Protein AF-A0A5K0WNR9-F1 (afdb_monomer_lite)

Structure (mmCIF, N/CA/C/O backbone):
data_AF-A0A5K0WNR9-F1
#
_entry.id   AF-A0A5K0WNR9-F1
#
loop_
_atom_site.group_PDB
_atom_site.id
_atom_site.type_symbol
_atom_site.label_atom_id
_atom_site.label_alt_id
_atom_site.label_comp_id
_atom_site.label_asym_id
_atom_site.label_entity_id
_atom_site.label_seq_id
_atom_site.pdbx_PDB_ins_code
_atom_site.Cartn_x
_atom_site.Cartn_y
_atom_site.Cartn_z
_atom_site.occupancy
_atom_site.B_iso_or_equiv
_atom_site.auth_seq_id
_atom_site.auth_comp_id
_atom_site.auth_asym_id
_atom_site.auth_atom_id
_atom_site.pdbx_PDB_model_num
ATOM 1 N N . ARG A 1 1 ? -18.579 16.980 16.673 1.00 45.66 1 ARG A N 1
ATOM 2 C CA . ARG A 1 1 ? -18.579 16.533 15.260 1.00 45.66 1 ARG A CA 1
ATOM 3 C C . ARG A 1 1 ? -17.937 15.155 15.305 1.00 45.66 1 ARG A C 1
ATOM 5 O O . ARG A 1 1 ? -16.778 15.107 15.679 1.00 45.66 1 ARG A O 1
ATOM 12 N N . ASN A 1 2 ? -18.687 14.064 15.131 1.00 56.12 2 ASN A N 1
ATOM 13 C CA . ASN A 1 2 ? -18.060 12.739 15.085 1.00 56.12 2 ASN A CA 1
ATOM 14 C C . ASN A 1 2 ? -17.195 12.715 13.827 1.00 56.12 2 ASN A C 1
ATOM 16 O O . ASN A 1 2 ? -17.729 12.880 12.731 1.00 56.12 2 ASN A O 1
ATOM 20 N N . GLU A 1 3 ? -15.880 12.623 13.994 1.00 70.94 3 GLU A N 1
ATOM 21 C CA . GLU A 1 3 ? -14.961 12.392 12.885 1.00 70.94 3 GLU A CA 1
ATOM 22 C C . GLU A 1 3 ? -15.264 10.993 12.353 1.00 70.94 3 GLU A C 1
ATOM 24 O O . GLU A 1 3 ? -14.966 9.986 12.992 1.00 70.94 3 GLU A O 1
ATOM 29 N N . GLN A 1 4 ? -15.987 10.933 11.236 1.00 84.12 4 GLN A N 1
ATOM 30 C CA . GLN A 1 4 ? -16.167 9.685 10.515 1.00 84.12 4 GLN A CA 1
ATOM 31 C C . GLN A 1 4 ? -14.814 9.322 9.924 1.00 84.12 4 GLN A C 1
ATOM 33 O O . GLN A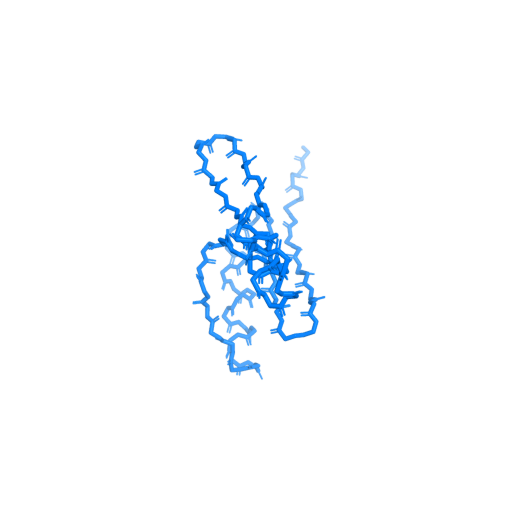 1 4 ? -14.351 9.994 9.004 1.00 84.12 4 GLN A O 1
ATOM 38 N N . LYS A 1 5 ? -14.195 8.283 10.478 1.00 89.62 5 LYS A N 1
ATOM 39 C CA . LYS A 1 5 ? -13.006 7.695 9.887 1.00 89.62 5 LYS A CA 1
ATOM 40 C C . LYS A 1 5 ? -13.371 6.988 8.580 1.00 89.62 5 LYS A C 1
ATOM 42 O O . LYS A 1 5 ? -14.479 6.468 8.422 1.00 89.62 5 LYS A O 1
ATOM 47 N N . VAL A 1 6 ? -12.442 6.973 7.641 1.00 91.44 6 VAL A N 1
ATOM 48 C CA . VAL A 1 6 ? -12.568 6.447 6.289 1.00 91.44 6 VAL A CA 1
ATOM 49 C C . VAL A 1 6 ? -11.437 5.458 6.027 1.00 91.44 6 VAL A C 1
ATOM 51 O O . VAL A 1 6 ? -10.256 5.754 6.198 1.00 91.44 6 VAL A O 1
ATOM 54 N N . THR A 1 7 ? -11.811 4.285 5.522 1.00 93.38 7 THR A N 1
ATOM 55 C CA . THR A 1 7 ? -10.882 3.314 4.939 1.00 93.38 7 THR A CA 1
ATOM 56 C C . THR A 1 7 ? -11.160 3.202 3.445 1.00 93.38 7 THR A C 1
ATOM 58 O O . THR A 1 7 ? -12.309 3.103 3.021 1.00 93.38 7 THR A O 1
ATOM 61 N N . ILE A 1 8 ? -10.102 3.241 2.642 1.00 93.38 8 ILE A N 1
ATOM 62 C CA . ILE A 1 8 ? -10.123 3.225 1.182 1.00 93.38 8 ILE A CA 1
ATOM 63 C C . ILE A 1 8 ? -9.340 2.001 0.708 1.00 93.38 8 ILE A C 1
ATOM 65 O O . ILE A 1 8 ? -8.191 1.792 1.104 1.00 93.38 8 ILE A O 1
ATOM 69 N N . LEU A 1 9 ? -9.957 1.227 -0.180 1.00 92.81 9 LEU A N 1
ATOM 70 C CA . LEU A 1 9 ? -9.322 0.149 -0.927 1.00 92.81 9 LEU A CA 1
ATOM 71 C C . LEU A 1 9 ? -9.243 0.556 -2.401 1.00 92.81 9 LEU A C 1
ATOM 73 O O . LEU A 1 9 ? -10.268 0.808 -3.032 1.00 92.81 9 LEU A O 1
ATOM 77 N N . LEU A 1 10 ? -8.031 0.609 -2.944 1.00 91.81 10 LEU A N 1
ATOM 78 C CA . LEU A 1 10 ? -7.774 0.756 -4.373 1.00 91.81 10 LEU A CA 1
ATOM 79 C C . LEU A 1 10 ? -7.343 -0.596 -4.934 1.00 91.81 10 LEU A C 1
ATOM 81 O O . LEU A 1 10 ? -6.501 -1.269 -4.343 1.00 91.81 10 LEU A O 1
ATOM 85 N N . VAL A 1 11 ? -7.904 -0.974 -6.079 1.00 90.62 11 VAL A N 1
ATOM 86 C CA . VAL A 1 11 ? -7.598 -2.233 -6.766 1.00 90.62 11 VAL A CA 1
ATOM 87 C C . VAL A 1 11 ? -7.121 -1.909 -8.173 1.00 90.62 11 VAL A C 1
ATOM 89 O O . VAL A 1 11 ? -7.795 -1.178 -8.902 1.00 90.62 11 VAL A O 1
ATOM 92 N N . TYR A 1 12 ? -5.962 -2.440 -8.546 1.00 88.88 12 TYR A N 1
ATOM 93 C CA . TYR A 1 12 ? -5.392 -2.328 -9.880 1.00 88.88 12 TYR A CA 1
ATOM 94 C C . TYR A 1 12 ? -4.846 -3.684 -10.321 1.00 88.88 12 TYR A C 1
ATOM 96 O O . TYR A 1 12 ? -3.776 -4.091 -9.886 1.00 88.88 12 TYR A O 1
ATOM 104 N N . VAL A 1 13 ? -5.574 -4.361 -11.213 1.00 88.62 13 VAL A N 1
ATOM 105 C CA . VAL A 1 13 ? -5.241 -5.717 -11.685 1.00 88.62 13 VAL A CA 1
ATOM 106 C C . VAL A 1 13 ? -4.959 -6.641 -10.488 1.00 88.62 13 VAL A C 1
ATOM 108 O O . VAL A 1 13 ? -5.887 -6.902 -9.725 1.00 88.62 13 VAL A O 1
ATOM 111 N N . ASP A 1 14 ? -3.709 -7.070 -10.294 1.00 87.31 14 ASP A N 1
ATOM 112 C CA . ASP A 1 14 ? -3.283 -7.979 -9.224 1.00 87.31 14 ASP A CA 1
ATOM 113 C C . ASP A 1 14 ? -2.846 -7.246 -7.937 1.00 87.31 14 ASP A C 1
ATOM 115 O O . ASP A 1 14 ? -2.637 -7.875 -6.900 1.00 87.31 14 ASP A O 1
ATOM 119 N N . ASP A 1 15 ? -2.725 -5.914 -7.974 1.00 87.56 15 ASP A N 1
ATOM 120 C CA . ASP A 1 15 ? -2.279 -5.093 -6.849 1.00 87.56 15 ASP A CA 1
ATOM 121 C C . ASP A 1 15 ? -3.460 -4.468 -6.088 1.00 87.56 15 ASP A C 1
ATOM 123 O O . ASP A 1 15 ? -4.356 -3.835 -6.658 1.00 87.56 15 ASP A O 1
ATOM 127 N N . MET A 1 16 ? -3.424 -4.567 -4.757 1.00 89.88 16 MET A N 1
ATOM 128 C CA . MET A 1 16 ? -4.397 -3.941 -3.857 1.00 89.88 16 MET A CA 1
ATOM 129 C C . MET A 1 16 ? -3.698 -2.993 -2.882 1.00 89.88 16 MET A C 1
ATOM 131 O O . MET A 1 16 ? -2.747 -3.368 -2.193 1.00 89.88 16 MET A O 1
ATOM 135 N N . ILE A 1 17 ? -4.195 -1.761 -2.778 1.00 91.25 17 ILE A N 1
ATOM 136 C CA . ILE A 1 17 ? -3.686 -0.742 -1.855 1.00 91.25 17 ILE A CA 1
ATOM 137 C C . ILE A 1 17 ? -4.782 -0.389 -0.857 1.00 91.25 17 ILE A C 1
ATOM 139 O O . ILE A 1 17 ? -5.855 0.072 -1.234 1.00 91.25 17 ILE A O 1
ATOM 143 N N . VAL A 1 18 ? -4.479 -0.542 0.430 1.00 92.44 18 VAL A N 1
ATOM 144 C CA . VAL A 1 18 ? -5.359 -0.126 1.527 1.00 92.44 18 VAL A CA 1
ATOM 145 C C . VAL A 1 18 ? -4.771 1.111 2.206 1.00 92.44 18 VAL A C 1
ATOM 147 O O . VAL A 1 18 ? -3.593 1.120 2.570 1.00 92.44 18 VAL A O 1
ATOM 150 N N . THR A 1 19 ? -5.579 2.156 2.379 1.00 92.00 19 THR A N 1
ATOM 151 C CA . THR A 1 19 ? -5.201 3.414 3.045 1.00 92.00 19 THR A CA 1
ATOM 152 C C . THR A 1 19 ? -6.398 4.009 3.788 1.00 92.00 19 THR A C 1
ATOM 154 O O . THR A 1 19 ? -7.533 3.638 3.522 1.00 92.00 19 THR A O 1
ATOM 157 N N . GLY A 1 20 ? -6.175 4.939 4.711 1.00 92.00 20 GLY A N 1
ATOM 158 C CA . GLY A 1 20 ? -7.245 5.550 5.502 1.00 92.00 20 GLY A CA 1
ATOM 159 C C . GLY A 1 20 ? -6.716 6.168 6.789 1.00 92.00 20 GLY A C 1
ATOM 160 O O . GLY A 1 20 ? -5.513 6.115 7.050 1.00 92.00 20 GLY A O 1
ATOM 161 N N . ASP A 1 21 ? -7.614 6.744 7.579 1.00 92.62 21 ASP A N 1
ATOM 162 C CA . ASP A 1 21 ? -7.347 7.280 8.921 1.00 92.62 21 ASP A CA 1
ATOM 163 C C . ASP A 1 21 ? -7.836 6.341 10.048 1.00 92.62 21 ASP A C 1
ATOM 165 O O . ASP A 1 21 ? -7.615 6.624 11.227 1.00 92.62 21 ASP A O 1
ATOM 169 N N . ASP A 1 22 ? -8.441 5.195 9.704 1.00 93.69 22 ASP A N 1
ATOM 170 C CA . ASP A 1 22 ? -8.787 4.127 10.649 1.00 93.69 22 ASP A CA 1
ATOM 171 C C . ASP A 1 22 ? -7.804 2.952 10.592 1.00 93.69 22 ASP A C 1
ATOM 173 O O . ASP A 1 22 ? -7.987 1.998 9.837 1.00 93.69 22 ASP A O 1
ATOM 177 N N . GLU A 1 23 ? -6.738 3.002 11.394 1.00 90.94 23 GLU A N 1
ATOM 178 C CA . GLU A 1 23 ? -5.717 1.944 11.399 1.00 90.94 23 GLU A CA 1
ATOM 179 C C . GLU A 1 23 ? -6.283 0.561 11.767 1.00 90.94 23 GLU A C 1
ATOM 181 O O . GLU A 1 23 ? -5.875 -0.442 11.176 1.00 90.94 23 GLU A O 1
ATOM 186 N N . ASP A 1 24 ? -7.252 0.499 12.685 1.00 92.94 24 ASP A N 1
ATOM 187 C CA . ASP A 1 24 ? -7.871 -0.760 13.112 1.00 92.94 24 ASP A CA 1
ATOM 188 C C . ASP A 1 24 ? -8.651 -1.418 11.964 1.00 92.94 24 ASP A C 1
ATOM 190 O O . ASP A 1 24 ? -8.498 -2.618 11.698 1.00 92.94 24 ASP A O 1
ATOM 194 N N . GLU A 1 25 ? -9.445 -0.628 11.235 1.00 92.88 25 GLU A N 1
ATOM 195 C CA . GLU A 1 25 ? -10.225 -1.125 10.101 1.00 92.88 25 GLU A CA 1
ATOM 196 C C . GLU A 1 25 ? -9.320 -1.463 8.907 1.00 92.88 25 GLU A C 1
ATOM 198 O O . GLU A 1 25 ? -9.552 -2.470 8.239 1.00 92.88 25 GLU A O 1
ATOM 203 N N . ILE A 1 26 ? -8.218 -0.728 8.693 1.00 92.62 26 ILE A N 1
ATOM 204 C CA . ILE A 1 26 ? -7.181 -1.090 7.710 1.00 92.62 26 ILE A CA 1
ATOM 205 C C . ILE A 1 26 ? -6.587 -2.466 8.028 1.00 92.62 26 ILE A C 1
ATOM 207 O O . ILE A 1 26 ? -6.482 -3.314 7.138 1.00 92.62 26 ILE A O 1
ATOM 211 N N . VAL A 1 27 ? -6.194 -2.715 9.283 1.00 92.31 27 VAL A N 1
ATOM 212 C CA . VAL A 1 27 ? -5.605 -4.001 9.699 1.00 92.31 27 VAL A CA 1
ATOM 213 C C . VAL A 1 27 ? -6.612 -5.137 9.540 1.00 92.31 27 VAL A C 1
ATOM 215 O O . VAL A 1 27 ? -6.261 -6.219 9.061 1.00 92.31 27 VAL A O 1
ATOM 218 N N . LYS A 1 28 ? -7.866 -4.906 9.923 1.00 93.06 28 LYS A N 1
ATOM 219 C CA . LYS A 1 28 ? -8.944 -5.884 9.775 1.00 93.06 28 LYS A CA 1
ATOM 220 C C . LYS A 1 28 ? -9.233 -6.187 8.304 1.00 93.06 28 LYS A C 1
ATOM 222 O O . LYS A 1 28 ? -9.298 -7.359 7.941 1.00 93.06 28 LYS A O 1
ATOM 227 N N . LEU A 1 29 ? -9.332 -5.163 7.456 1.00 92.62 29 LEU A N 1
ATOM 228 C CA . LEU A 1 29 ? -9.563 -5.319 6.022 1.00 92.62 29 LEU A CA 1
ATOM 229 C C . LEU A 1 29 ? -8.414 -6.079 5.353 1.00 92.62 29 LEU A C 1
ATOM 231 O O . LEU A 1 29 ? -8.667 -7.026 4.615 1.00 92.62 29 LEU A O 1
ATOM 235 N N . LYS A 1 30 ? -7.156 -5.748 5.675 1.00 91.12 30 LYS A N 1
ATOM 236 C CA . LYS A 1 30 ? -5.983 -6.497 5.196 1.00 91.12 30 LYS A CA 1
ATOM 237 C C . LYS A 1 30 ? -6.052 -7.983 5.554 1.00 91.12 30 LYS A C 1
ATOM 239 O O . LYS A 1 30 ? -5.767 -8.818 4.703 1.00 91.12 30 LYS A O 1
ATOM 244 N N . LYS A 1 31 ? -6.442 -8.325 6.789 1.00 91.44 31 LYS A N 1
ATOM 245 C CA . LYS A 1 31 ? -6.582 -9.727 7.224 1.00 91.44 31 LYS A CA 1
ATOM 246 C C . LYS A 1 31 ? -7.678 -10.464 6.461 1.00 91.44 31 LYS A C 1
ATOM 248 O O . LYS A 1 31 ? -7.456 -11.595 6.052 1.00 91.44 31 LYS A O 1
ATOM 253 N N . LEU A 1 32 ? -8.836 -9.831 6.270 1.00 91.88 32 LEU A N 1
ATOM 254 C CA . LEU A 1 32 ? -9.940 -10.420 5.507 1.00 91.88 32 LEU A CA 1
ATOM 255 C C . LEU A 1 32 ? -9.527 -10.688 4.057 1.00 91.88 32 LEU A C 1
ATOM 257 O O . LEU A 1 32 ? -9.735 -11.783 3.548 1.00 91.88 32 LEU A O 1
ATOM 261 N N . LEU A 1 33 ? -8.872 -9.713 3.430 1.00 91.00 33 LEU A N 1
ATOM 262 C CA . LEU A 1 33 ? -8.362 -9.838 2.070 1.00 91.00 33 LEU A CA 1
ATOM 263 C C . LEU A 1 33 ? -7.309 -10.952 1.951 1.00 91.00 33 LEU A C 1
ATOM 265 O O . LEU A 1 33 ? -7.371 -11.745 1.017 1.00 91.00 33 LEU A O 1
ATOM 269 N N . ALA A 1 34 ? 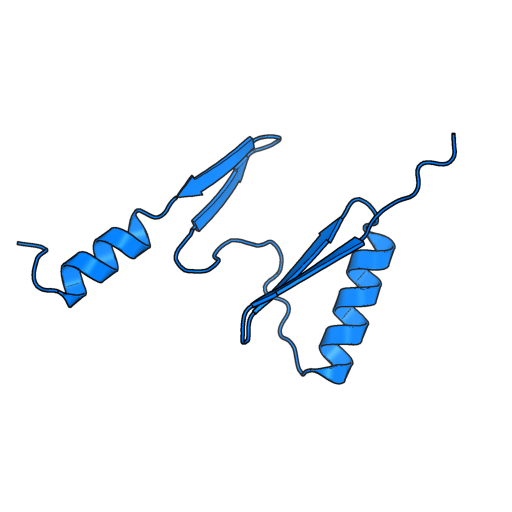-6.386 -11.061 2.910 1.00 89.19 34 ALA A N 1
ATOM 270 C CA . ALA A 1 34 ? -5.375 -12.121 2.923 1.00 89.19 34 ALA A CA 1
ATOM 271 C C . ALA A 1 34 ? -5.973 -13.534 3.032 1.00 89.19 34 ALA A C 1
ATOM 273 O O . ALA A 1 34 ? -5.407 -14.469 2.477 1.00 89.19 34 ALA A O 1
ATOM 274 N N . ILE A 1 35 ? -7.108 -13.690 3.723 1.00 89.56 35 ILE A N 1
ATOM 275 C CA . ILE A 1 35 ? -7.803 -14.979 3.849 1.00 89.56 35 ILE A CA 1
ATOM 276 C C . ILE A 1 35 ? -8.507 -15.357 2.540 1.00 89.56 35 ILE A C 1
ATOM 278 O O . ILE A 1 35 ? -8.436 -16.511 2.131 1.00 89.56 35 ILE A O 1
ATOM 282 N N . GLU A 1 36 ? -9.178 -14.403 1.893 1.00 89.62 36 GLU A N 1
ATOM 283 C CA . GLU A 1 36 ? -9.997 -14.672 0.701 1.00 89.62 36 GLU A CA 1
ATOM 284 C C . GLU A 1 36 ? -9.181 -14.775 -0.598 1.00 89.62 36 GLU A C 1
ATOM 286 O O . GLU A 1 36 ? -9.521 -15.563 -1.477 1.00 89.62 36 GLU A O 1
ATOM 291 N N . PHE A 1 37 ? -8.106 -13.991 -0.737 1.00 84.94 37 PHE A N 1
ATOM 292 C CA . PHE A 1 37 ? -7.409 -13.803 -2.018 1.00 84.94 37 PHE A CA 1
ATOM 293 C C . PHE A 1 37 ? -5.949 -14.287 -2.031 1.00 84.94 37 PHE A C 1
ATOM 295 O O . PHE A 1 37 ? -5.227 -13.971 -2.971 1.00 84.94 37 PHE A O 1
ATOM 302 N N . ASP A 1 38 ? -5.502 -15.027 -1.006 1.00 82.88 38 ASP A N 1
ATOM 303 C CA . ASP A 1 38 ? -4.096 -15.458 -0.833 1.00 82.88 38 ASP A CA 1
ATOM 304 C C . ASP A 1 38 ? -3.098 -14.298 -1.045 1.00 82.88 38 ASP A C 1
ATOM 306 O O . ASP A 1 38 ? -2.082 -14.390 -1.739 1.00 82.88 38 ASP A O 1
ATOM 310 N N . LEU A 1 39 ? -3.440 -13.133 -0.485 1.00 84.62 39 LEU A N 1
ATOM 311 C CA . LEU A 1 39 ? -2.664 -11.911 -0.666 1.00 84.62 39 LEU A CA 1
ATOM 312 C C . LEU A 1 39 ? -1.441 -11.897 0.243 1.00 84.62 39 LEU A C 1
ATOM 314 O O . LEU A 1 39 ? -1.518 -12.083 1.460 1.00 84.62 39 LEU A O 1
ATOM 318 N N . LYS A 1 40 ? -0.304 -11.534 -0.345 1.00 86.12 40 LYS A N 1
ATOM 319 C CA . LYS A 1 40 ? 0.921 -11.242 0.393 1.00 86.12 40 LYS A CA 1
ATOM 320 C C . LYS A 1 40 ? 0.939 -9.778 0.826 1.00 86.12 40 LYS A C 1
ATOM 322 O O . LYS A 1 40 ? 0.980 -8.884 -0.016 1.00 86.12 40 LYS A O 1
ATOM 327 N N . ASP A 1 41 ? 0.993 -9.515 2.133 1.00 85.94 41 ASP A N 1
ATOM 328 C CA . ASP A 1 41 ? 1.205 -8.146 2.621 1.00 85.94 41 ASP A CA 1
ATOM 329 C C . ASP A 1 41 ? 2.640 -7.697 2.311 1.00 85.94 41 ASP A C 1
ATOM 331 O O . ASP A 1 41 ? 3.618 -8.221 2.851 1.00 85.94 41 ASP A O 1
ATOM 335 N N . LEU A 1 42 ? 2.764 -6.706 1.429 1.00 87.19 42 LEU A N 1
ATOM 336 C CA . LEU A 1 42 ? 4.038 -6.074 1.075 1.00 87.19 42 LEU A CA 1
ATOM 337 C C . LEU A 1 42 ? 4.433 -4.962 2.066 1.00 87.19 42 LEU A C 1
ATOM 339 O O . LEU A 1 42 ? 5.517 -4.379 1.961 1.00 87.19 42 LEU A O 1
ATOM 343 N N . GLY A 1 43 ? 3.580 -4.673 3.053 1.00 88.50 43 GLY A N 1
ATOM 344 C CA . GLY A 1 43 ? 3.801 -3.658 4.072 1.00 88.50 43 GLY A CA 1
ATOM 345 C C . GLY A 1 43 ? 3.448 -2.256 3.580 1.00 88.50 43 GLY A C 1
ATOM 346 O O . GLY A 1 43 ? 2.396 -2.028 2.982 1.00 88.50 43 GLY A O 1
ATOM 347 N N . LYS A 1 44 ? 4.300 -1.271 3.891 1.00 88.50 44 LYS A N 1
ATOM 348 C CA . LYS A 1 44 ? 4.105 0.107 3.414 1.00 88.50 44 LYS A CA 1
ATOM 349 C C . LYS A 1 44 ? 4.355 0.171 1.908 1.00 88.50 44 LYS A C 1
ATOM 351 O O . LYS A 1 44 ? 5.365 -0.343 1.437 1.00 88.50 44 LYS A O 1
ATOM 356 N N . LEU A 1 45 ? 3.474 0.868 1.190 1.00 88.69 45 LEU A N 1
ATOM 357 C CA . LEU A 1 45 ? 3.593 1.084 -0.250 1.00 88.69 45 LEU A CA 1
ATOM 358 C C . LEU A 1 45 ? 4.923 1.782 -0.582 1.00 88.69 45 LEU A C 1
ATOM 360 O O . LEU A 1 45 ? 5.128 2.933 -0.189 1.00 88.69 45 LEU A O 1
ATOM 364 N N . LYS A 1 46 ? 5.809 1.055 -1.271 1.00 89.38 46 LYS A N 1
ATOM 365 C CA . LYS A 1 46 ? 7.127 1.522 -1.736 1.00 89.38 46 LYS A CA 1
ATOM 366 C C . LYS A 1 46 ? 7.216 1.627 -3.255 1.00 89.38 46 LYS A C 1
ATOM 368 O O . LYS A 1 46 ? 7.994 2.432 -3.742 1.00 89.38 46 LYS A O 1
ATOM 373 N N . TYR A 1 47 ? 6.452 0.812 -3.976 1.00 87.94 47 TYR A N 1
ATOM 374 C CA . TYR A 1 47 ? 6.445 0.760 -5.433 1.00 87.94 47 TYR A CA 1
ATOM 375 C C . TYR A 1 47 ? 5.014 0.546 -5.921 1.00 87.94 47 TYR A C 1
ATOM 377 O O . TYR A 1 47 ? 4.303 -0.274 -5.340 1.00 87.94 47 TYR A O 1
ATOM 385 N N . PHE A 1 48 ? 4.598 1.269 -6.960 1.00 86.81 48 PHE A N 1
ATOM 386 C CA . PHE A 1 48 ? 3.317 1.062 -7.640 1.00 86.81 48 PHE A CA 1
ATOM 387 C C . PHE A 1 48 ? 3.400 1.531 -9.098 1.00 86.81 48 PHE A C 1
ATOM 389 O O . PHE A 1 48 ? 3.722 2.689 -9.336 1.00 86.81 48 PHE A O 1
ATOM 396 N N . ILE A 1 49 ? 3.134 0.652 -10.073 1.00 85.06 49 ILE A N 1
ATOM 397 C CA . ILE A 1 49 ? 3.151 0.964 -11.524 1.00 85.06 49 ILE A CA 1
ATOM 398 C C . ILE A 1 49 ? 4.437 1.713 -11.952 1.00 85.06 49 ILE A C 1
ATOM 400 O O . ILE A 1 49 ? 4.401 2.756 -12.599 1.00 85.06 49 ILE A O 1
ATOM 404 N N . GLY A 1 50 ? 5.603 1.229 -11.513 1.00 86.12 50 GLY A N 1
ATOM 405 C CA . GLY A 1 50 ? 6.892 1.866 -11.826 1.00 86.12 50 GLY A CA 1
ATOM 406 C C . GLY A 1 50 ? 7.177 3.179 -11.077 1.00 86.12 50 GLY A C 1
ATOM 407 O O . GLY A 1 50 ? 8.216 3.791 -11.309 1.00 86.12 50 GLY A O 1
ATOM 408 N N . ILE A 1 51 ? 6.298 3.600 -10.163 1.00 91.38 51 ILE A N 1
ATOM 409 C CA . ILE A 1 51 ? 6.514 4.735 -9.260 1.00 91.38 51 ILE A CA 1
ATOM 410 C C . ILE A 1 51 ? 7.123 4.225 -7.962 1.00 91.38 51 ILE A C 1
ATOM 412 O O . ILE A 1 51 ? 6.496 3.447 -7.242 1.00 91.38 51 ILE A O 1
ATOM 416 N N . GLU A 1 52 ? 8.317 4.697 -7.637 1.00 92.44 52 GLU A N 1
ATOM 417 C CA . GLU A 1 52 ? 8.915 4.575 -6.317 1.00 92.44 52 GLU A CA 1
ATOM 418 C C . GLU A 1 52 ? 8.317 5.618 -5.373 1.00 92.44 52 GLU A C 1
ATOM 420 O O . GLU A 1 52 ? 8.146 6.789 -5.714 1.00 92.44 52 GLU A O 1
ATOM 425 N N . ILE A 1 53 ? 7.990 5.186 -4.162 1.00 91.50 53 ILE A N 1
ATOM 426 C CA . ILE A 1 53 ? 7.316 5.995 -3.157 1.00 91.50 53 ILE A CA 1
ATOM 427 C C . ILE A 1 53 ? 8.198 6.031 -1.915 1.00 91.50 53 ILE A C 1
ATOM 429 O O . ILE A 1 53 ? 8.302 5.054 -1.168 1.00 91.50 53 ILE A O 1
ATOM 433 N N . ALA A 1 54 ? 8.808 7.187 -1.670 1.00 91.44 54 ALA A N 1
ATOM 434 C CA . ALA A 1 54 ? 9.607 7.453 -0.485 1.00 91.44 54 ALA A CA 1
ATOM 435 C C . ALA A 1 54 ? 8.834 8.353 0.485 1.00 91.44 54 ALA A C 1
ATOM 437 O O . ALA A 1 54 ? 8.210 9.343 0.106 1.00 91.44 54 ALA A O 1
ATOM 438 N N . ARG A 1 55 ? 8.865 8.004 1.771 1.00 90.62 55 ARG A N 1
ATOM 439 C CA . ARG A 1 55 ? 8.199 8.756 2.842 1.00 90.62 55 ARG A CA 1
ATOM 440 C C . ARG A 1 55 ? 9.257 9.289 3.796 1.00 90.62 55 ARG A C 1
ATOM 442 O O . ARG A 1 55 ? 10.064 8.507 4.293 1.00 90.62 55 ARG A O 1
ATOM 449 N N . SER A 1 56 ? 9.236 10.591 4.067 1.00 88.31 56 SER A N 1
ATOM 450 C CA . SER A 1 56 ? 10.128 11.247 5.029 1.00 88.31 56 SER A CA 1
ATOM 451 C C . SER A 1 56 ? 9.319 12.183 5.920 1.00 88.31 56 SER A C 1
ATOM 453 O O . SER A 1 56 ? 8.878 13.241 5.478 1.00 88.31 56 SER A O 1
ATOM 455 N N . GLY A 1 57 ? 9.078 11.773 7.169 1.00 87.56 57 GLY A N 1
ATOM 456 C CA . GLY A 1 57 ? 8.224 12.514 8.100 1.00 87.56 57 GLY A CA 1
ATOM 457 C C . GLY A 1 57 ? 6.822 12.742 7.527 1.00 87.56 57 GLY A C 1
ATOM 458 O O . GLY A 1 57 ? 6.069 11.791 7.329 1.00 87.56 57 GLY A O 1
ATOM 459 N N . THR A 1 58 ? 6.493 14.004 7.254 1.00 87.75 58 THR A N 1
ATOM 460 C CA . THR A 1 58 ? 5.223 14.441 6.650 1.00 87.75 58 THR A CA 1
ATOM 461 C C . THR A 1 58 ? 5.264 14.521 5.122 1.00 87.75 58 THR A C 1
ATOM 463 O O . THR A 1 58 ? 4.231 14.742 4.495 1.00 87.75 58 THR A O 1
ATOM 466 N N . SER A 1 59 ? 6.436 14.340 4.514 1.00 89.38 59 SER A N 1
ATOM 467 C CA . SER A 1 59 ? 6.635 14.449 3.072 1.00 89.38 59 SER A CA 1
ATOM 468 C C . SER A 1 59 ? 6.506 13.096 2.377 1.00 89.38 59 SER A C 1
ATOM 470 O O . SER A 1 59 ? 7.020 12.073 2.845 1.00 89.38 59 SER A O 1
ATOM 472 N N . LEU A 1 60 ? 5.863 13.120 1.212 1.00 90.50 60 LEU A N 1
ATOM 473 C CA . LEU A 1 60 ? 5.778 12.009 0.272 1.00 90.50 60 LEU A CA 1
ATOM 474 C C . LEU A 1 60 ? 6.514 12.408 -1.007 1.00 90.50 60 LEU A C 1
ATOM 476 O O . LEU A 1 60 ? 6.196 13.433 -1.607 1.00 90.50 60 LEU A O 1
ATOM 480 N N . VAL A 1 61 ? 7.489 11.604 -1.412 1.00 91.88 61 VAL A N 1
ATOM 481 C CA . VAL A 1 61 ? 8.225 11.768 -2.665 1.00 91.88 61 VAL A CA 1
ATOM 482 C C . VAL A 1 61 ? 7.843 10.616 -3.583 1.00 91.88 61 VAL A C 1
ATOM 484 O O . VAL A 1 61 ? 7.866 9.457 -3.167 1.00 91.88 61 VAL A O 1
ATOM 487 N N . LEU A 1 62 ? 7.465 10.958 -4.811 1.00 92.94 62 LEU A N 1
ATOM 488 C CA . LEU A 1 62 ? 7.163 10.019 -5.884 1.00 92.94 62 LEU A CA 1
ATOM 489 C C . LEU A 1 62 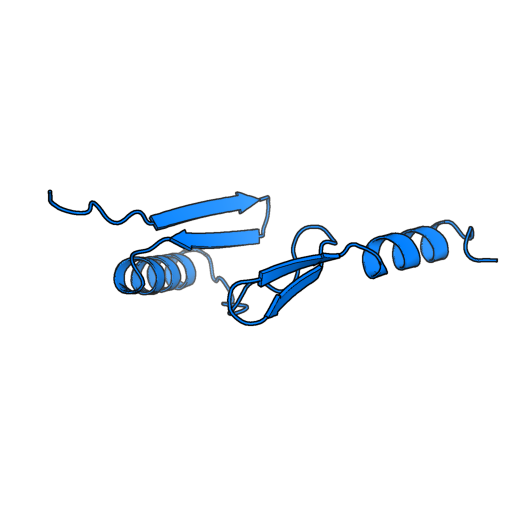? 8.258 10.158 -6.941 1.00 92.94 62 LEU A C 1
ATOM 491 O O . LEU A 1 62 ? 8.520 11.276 -7.386 1.00 92.94 62 LEU A O 1
ATOM 495 N N . ASP A 1 63 ? 8.879 9.052 -7.331 1.00 92.38 63 ASP A N 1
ATOM 496 C CA . ASP A 1 63 ? 9.933 9.026 -8.344 1.00 92.38 63 ASP A CA 1
ATOM 497 C C . ASP A 1 63 ? 9.680 7.920 -9.380 1.00 92.38 63 ASP A C 1
ATOM 499 O O . ASP A 1 63 ? 9.154 6.862 -9.059 1.00 92.38 63 ASP A O 1
ATOM 503 N N . GLN A 1 64 ? 10.038 8.166 -10.637 1.00 94.12 64 GLN A N 1
ATOM 504 C CA . GLN A 1 64 ? 9.967 7.187 -11.732 1.00 94.12 64 GLN A CA 1
ATOM 505 C C . GLN A 1 64 ? 11.324 7.005 -12.422 1.00 94.12 64 GLN A C 1
ATOM 507 O O . GLN A 1 64 ? 11.394 6.430 -13.514 1.00 94.12 64 GLN A O 1
ATOM 512 N N . GLN A 1 65 ? 12.415 7.502 -11.828 1.00 91.94 65 GLN A N 1
ATOM 513 C CA . GLN A 1 65 ? 13.737 7.448 -12.442 1.00 91.94 65 GLN A CA 1
ATOM 514 C C . GLN A 1 65 ? 14.118 6.013 -12.815 1.00 91.94 65 GLN A C 1
ATOM 516 O O . GLN A 1 65 ? 14.562 5.775 -13.938 1.00 91.94 65 GLN A O 1
ATOM 521 N N . LYS A 1 66 ? 13.882 5.048 -11.921 1.00 88.19 66 LYS A N 1
ATOM 522 C CA . LYS A 1 66 ? 14.152 3.633 -12.193 1.00 88.19 66 LYS A CA 1
ATOM 523 C C . LYS A 1 66 ? 13.342 3.095 -13.369 1.00 88.19 66 LYS A C 1
ATOM 525 O O . LYS A 1 66 ? 13.930 2.532 -14.283 1.00 88.19 66 LYS A O 1
ATOM 530 N N . TYR A 1 67 ? 12.031 3.332 -13.390 1.00 89.50 67 TYR A N 1
ATOM 531 C CA . TYR A 1 67 ? 11.171 2.904 -14.496 1.00 89.50 67 TYR A CA 1
ATOM 532 C C . TYR A 1 67 ? 11.620 3.499 -15.836 1.00 89.50 67 TYR A C 1
ATOM 534 O O . TYR A 1 67 ? 11.713 2.793 -16.836 1.00 89.50 67 TYR A O 1
ATOM 542 N N . THR A 1 68 ? 11.978 4.785 -15.845 1.00 89.75 68 THR A N 1
ATOM 543 C CA . THR A 1 68 ? 12.482 5.461 -17.048 1.00 89.75 68 THR A CA 1
ATOM 544 C C . THR A 1 68 ? 13.802 4.850 -17.517 1.00 89.75 68 THR A C 1
ATOM 546 O O . THR A 1 68 ? 13.976 4.597 -18.707 1.00 89.75 68 THR A O 1
ATOM 549 N N . LEU A 1 69 ? 14.734 4.587 -16.596 1.00 90.06 69 LEU A N 1
ATOM 550 C CA . LEU A 1 69 ? 16.017 3.956 -16.913 1.00 90.06 69 LEU A CA 1
ATOM 551 C C . LEU A 1 69 ? 15.845 2.526 -17.431 1.00 90.06 69 LEU A C 1
ATOM 553 O O . LEU A 1 69 ? 16.525 2.147 -18.383 1.00 90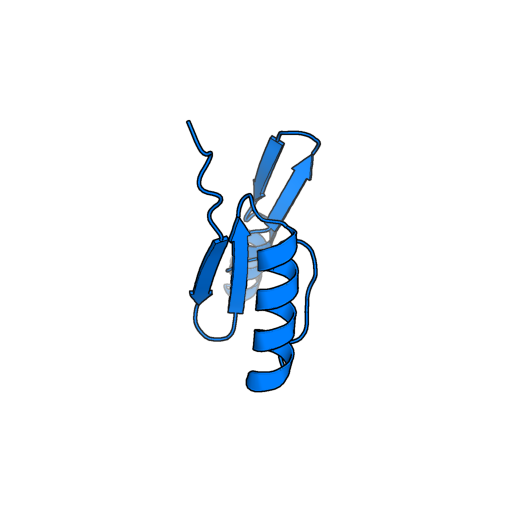.06 69 LEU A O 1
ATOM 557 N N . ASP A 1 70 ? 14.949 1.749 -16.831 1.00 89.81 70 ASP A N 1
ATOM 558 C CA . ASP A 1 70 ? 14.661 0.380 -17.258 1.00 89.81 70 ASP A CA 1
ATOM 559 C C . ASP A 1 70 ? 14.028 0.373 -18.660 1.00 89.81 70 ASP A C 1
ATOM 561 O O . ASP A 1 70 ? 14.484 -0.370 -19.529 1.00 89.81 70 ASP A O 1
ATOM 565 N N . LEU A 1 71 ? 13.102 1.297 -18.941 1.00 91.38 71 LEU A N 1
ATOM 566 C CA . LEU A 1 71 ? 12.508 1.469 -20.270 1.00 91.38 71 LEU A CA 1
ATOM 567 C C . LEU A 1 71 ? 13.549 1.867 -21.330 1.00 91.38 71 LEU A C 1
ATOM 569 O O . LEU A 1 71 ? 13.531 1.376 -22.460 1.00 91.38 71 LEU A O 1
ATOM 573 N N . LEU A 1 72 ? 14.476 2.767 -20.992 1.00 92.62 72 LEU A N 1
ATOM 574 C CA . LEU A 1 72 ? 15.543 3.174 -21.909 1.00 92.62 72 LEU A CA 1
ATOM 575 C C . LEU A 1 72 ? 16.520 2.027 -22.200 1.00 92.62 72 LEU A C 1
ATOM 577 O O . LEU A 1 72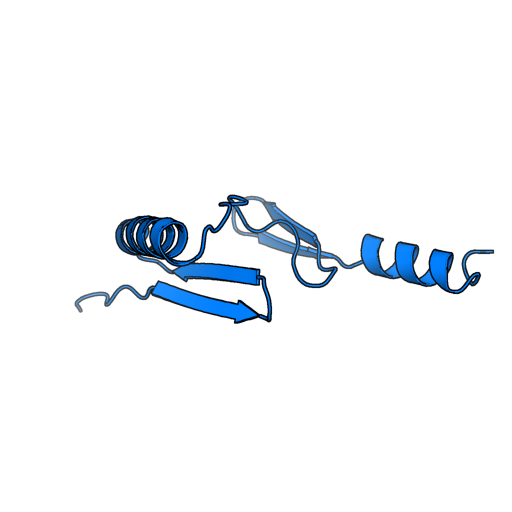 ? 16.971 1.898 -23.337 1.00 92.62 72 LEU A O 1
ATOM 581 N N . LYS A 1 73 ? 16.829 1.187 -21.204 1.00 91.62 73 LYS A N 1
ATOM 582 C CA . LYS A 1 73 ? 17.638 -0.025 -21.402 1.00 91.62 73 LYS A CA 1
ATOM 583 C C . LYS A 1 73 ? 16.933 -1.027 -22.307 1.00 91.62 73 LYS A C 1
ATOM 585 O O . LYS A 1 73 ? 17.556 -1.542 -23.226 1.00 91.62 73 LYS A O 1
ATOM 590 N N . GLU A 1 74 ? 15.649 -1.277 -22.070 1.00 90.50 74 GLU A N 1
ATOM 591 C CA . GLU A 1 74 ? 14.861 -2.239 -22.846 1.00 90.50 74 GLU A CA 1
ATOM 592 C C . GLU A 1 74 ? 14.669 -1.795 -24.303 1.00 90.50 74 GLU A C 1
ATOM 594 O O . GLU A 1 74 ? 14.648 -2.616 -25.213 1.00 90.50 74 GLU A O 1
ATOM 599 N N . THR A 1 75 ? 14.592 -0.484 -24.539 1.00 92.62 75 THR A N 1
ATOM 600 C CA . THR A 1 75 ? 14.472 0.087 -25.890 1.00 92.62 75 THR A CA 1
ATOM 601 C C . THR A 1 75 ? 15.813 0.312 -26.596 1.00 92.62 75 THR A C 1
ATOM 603 O O . THR A 1 75 ? 15.819 0.926 -27.662 1.00 92.62 75 THR A O 1
ATOM 606 N N . GLU A 1 76 ? 16.935 -0.136 -26.015 1.00 82.88 76 GLU A N 1
ATOM 607 C CA . GLU A 1 76 ? 18.305 0.109 -26.509 1.00 82.88 76 GLU A CA 1
ATOM 608 C C . GLU A 1 76 ? 18.615 1.605 -26.738 1.00 82.88 76 GLU A C 1
ATOM 610 O O . GLU A 1 76 ? 19.475 1.982 -27.531 1.00 82.88 76 GLU A O 1
ATOM 615 N N . LYS A 1 77 ? 17.898 2.492 -26.035 1.00 81.19 77 LYS A N 1
ATOM 616 C CA . LYS A 1 77 ? 18.083 3.953 -26.081 1.00 81.19 77 LYS A CA 1
ATOM 617 C C . LYS A 1 77 ? 19.021 4.468 -24.996 1.00 81.19 77 LYS A C 1
ATOM 619 O O . LYS A 1 77 ? 19.335 5.658 -24.973 1.00 81.19 77 LYS A O 1
ATOM 624 N N . LEU A 1 78 ? 19.446 3.592 -24.088 1.00 74.50 78 LEU A N 1
ATOM 625 C CA . LEU A 1 78 ? 20.543 3.854 -23.171 1.00 74.50 78 LEU A CA 1
ATOM 626 C C . LEU A 1 78 ? 21.851 3.611 -23.943 1.00 74.50 78 LEU A C 1
ATOM 628 O O . LEU A 1 78 ? 22.259 2.466 -24.113 1.00 74.50 78 LEU A O 1
ATOM 632 N N . GLY A 1 79 ? 22.420 4.687 -24.492 1.00 60.59 79 GLY A N 1
ATOM 633 C CA . GLY A 1 79 ? 23.684 4.655 -25.237 1.00 60.59 79 GLY A CA 1
ATOM 634 C C . GLY A 1 79 ? 24.885 4.248 -24.394 1.00 60.59 79 GLY A C 1
ATOM 635 O O . GLY A 1 79 ? 24.876 4.534 -23.173 1.00 60.59 79 GLY A O 1
#

Sequence (79 aa):
RNEQKVTILLVYVDDMIVTGDDEDEIVKLKKLLAIEFDLKDLGKLKYFIGIEIARSGTSLVLDQQKYTLDLLKETEKLG

pLDDT: mean 88.09, std 7.87, range [45.66, 94.12]

InterPro domains:
  IPR013103 Reverse transcriptase, RNA-dependent DNA polymerase [PF07727] (5-75)
  IPR043502 DNA/RNA polymerase superfamily [SSF56672] (7-72)

Secondary structure (DSSP, 8-state):
------EEEEEETTEEEEEES-HHHHHHHHHHHHHHH------S--EETTEEEEEETTEEEEE-HHHHHHHHHHTT---

O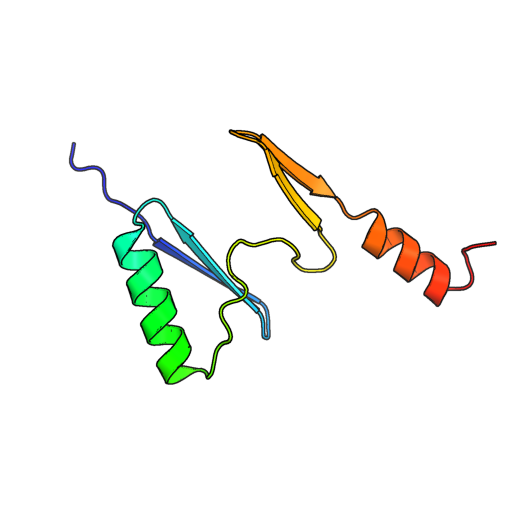rganism: NCBI:txid210225

Foldseek 3Di:
DPPPWDWDWDDDPLDIDIDTPDPPVSVVVVVVCCVPPVDDPPDDDQDDPQWGWDDDPPDIDTDNPVVVVVVCVVVVVPD

Radius of gyration: 16.67 Å; chains: 1; bounding box: 42×32×42 Å